Protein AF-A0A2R6A715-F1 (afdb_monomer_lite)

Secondary structure (DSSP, 8-state):
-PPPPGGGSHHHHHHHHHHHHHHHHHHHHHHHHHHHHHHHHTSTT------SS-THHHHHHHHHHHHHHHHHT--TTTT-EETTEEPPHHHHHHHHHH-STTPPPP-STTTHHHHHHHHHHHHTT-S-----

Radius of gyration: 19.8 Å; chains: 1; bounding box: 38×33×70 Å

Sequence (132 aa):
MGVVSPEGLGGYAGQAELSGVQRLPFALMTMAELSLGLRAVGRESTGILFLDRPLSGTYLPLARDLRLLLRAGSSVLVGQPTPRGELGWLDLALASVLGPPGSYVPVRRPYTVYAAIGLLVEEAGMGGVGGW

Structure (mmCIF, N/CA/C/O backbone):
data_AF-A0A2R6A715-F1
#
_entry.id   AF-A0A2R6A715-F1
#
loop_
_atom_site.group_PDB
_atom_site.id
_atom_site.type_symbol
_atom_site.label_atom_id
_atom_site.label_alt_id
_atom_site.label_comp_id
_atom_site.label_asym_id
_atom_site.label_entity_id
_atom_site.label_seq_id
_atom_site.pdbx_PDB_ins_code
_atom_site.Cartn_x
_atom_site.Cartn_y
_atom_site.Cartn_z
_atom_site.occupancy
_atom_site.B_iso_or_equiv
_atom_site.auth_seq_id
_atom_site.auth_comp_id
_atom_site.auth_asym_id
_atom_site.auth_atom_id
_atom_site.pdbx_PDB_model_num
ATOM 1 N N . MET A 1 1 ? -3.849 -1.989 49.783 1.00 37.97 1 MET A N 1
ATOM 2 C CA . MET A 1 1 ? -3.669 -1.106 48.612 1.00 37.97 1 MET A CA 1
ATOM 3 C C . MET A 1 1 ? -2.184 -0.827 48.473 1.00 37.97 1 MET A C 1
ATOM 5 O O . MET A 1 1 ? -1.640 -0.126 49.313 1.00 37.97 1 MET A O 1
ATOM 9 N N . GLY A 1 2 ? -1.512 -1.464 47.512 1.00 37.59 2 GLY A N 1
ATOM 10 C CA . GLY A 1 2 ? -0.090 -1.224 47.254 1.00 37.59 2 GLY A CA 1
ATOM 11 C C . GLY A 1 2 ? 0.070 -0.002 46.359 1.00 37.59 2 GLY A C 1
ATOM 12 O O . GLY A 1 2 ? -0.493 0.028 45.268 1.00 37.59 2 GLY A O 1
ATOM 13 N N . VAL A 1 3 ? 0.792 1.007 46.839 1.00 44.72 3 VAL A N 1
ATOM 14 C CA . VAL A 1 3 ? 1.180 2.180 46.051 1.00 44.72 3 VAL A CA 1
ATOM 15 C C . VAL A 1 3 ? 2.297 1.745 45.104 1.00 44.72 3 VAL A C 1
ATOM 17 O O . VAL A 1 3 ? 3.352 1.304 45.553 1.00 44.72 3 VAL A O 1
ATOM 20 N N . VAL A 1 4 ? 2.048 1.822 43.798 1.00 44.78 4 VAL A N 1
ATOM 21 C CA . VAL A 1 4 ? 3.068 1.594 42.768 1.00 44.78 4 VAL A CA 1
ATOM 22 C C . VAL A 1 4 ? 3.834 2.903 42.586 1.00 44.78 4 VAL A C 1
ATOM 24 O O . VAL A 1 4 ? 3.234 3.918 42.233 1.00 44.78 4 VAL A O 1
ATOM 27 N N . SER A 1 5 ? 5.143 2.892 42.856 1.00 37.03 5 SER A N 1
ATOM 28 C CA . SER A 1 5 ? 6.020 4.046 42.625 1.00 37.03 5 SER A CA 1
ATOM 29 C C . SER A 1 5 ? 6.001 4.481 41.149 1.00 37.03 5 SER A C 1
ATOM 31 O O . SER A 1 5 ? 6.063 3.625 40.262 1.00 37.03 5 SER A O 1
ATOM 33 N N . PRO A 1 6 ? 5.988 5.797 40.861 1.00 46.31 6 PRO A N 1
ATOM 34 C CA . PRO A 1 6 ? 5.917 6.345 39.500 1.00 46.31 6 PRO A CA 1
ATOM 35 C C . PRO A 1 6 ? 7.194 6.135 38.661 1.00 46.31 6 PRO A C 1
ATOM 37 O O . PRO A 1 6 ? 7.224 6.467 37.478 1.00 46.31 6 PRO A O 1
ATOM 40 N N . GLU A 1 7 ? 8.241 5.542 39.232 1.00 45.66 7 GLU A N 1
ATOM 41 C CA . GLU A 1 7 ? 9.553 5.371 38.594 1.00 45.66 7 GLU A CA 1
ATOM 42 C C . GLU A 1 7 ? 9.580 4.271 37.510 1.00 45.66 7 GLU A C 1
ATOM 44 O O . GLU A 1 7 ? 10.500 4.215 36.699 1.00 45.66 7 GLU A O 1
ATOM 49 N N . GLY A 1 8 ? 8.545 3.425 37.428 1.00 36.47 8 GLY A N 1
ATOM 50 C CA . GLY A 1 8 ? 8.462 2.324 36.456 1.00 36.47 8 GLY A CA 1
ATOM 51 C C . GLY A 1 8 ? 7.921 2.687 35.065 1.00 36.47 8 GLY A C 1
ATOM 52 O O . GLY A 1 8 ? 7.951 1.845 34.169 1.00 36.47 8 GLY A O 1
ATOM 53 N N . LEU A 1 9 ? 7.414 3.909 34.860 1.00 40.88 9 LEU A N 1
ATOM 54 C CA . LEU A 1 9 ? 6.757 4.312 33.603 1.00 40.88 9 LEU A CA 1
ATOM 55 C C . LEU A 1 9 ? 7.675 5.086 32.638 1.00 40.88 9 LEU A C 1
ATOM 57 O O . LEU A 1 9 ? 7.394 5.133 31.442 1.00 40.88 9 LEU A O 1
ATOM 61 N N . GLY A 1 10 ? 8.794 5.639 33.119 1.00 35.25 10 GLY A N 1
ATOM 62 C CA . GLY A 1 10 ? 9.727 6.422 32.293 1.00 35.25 10 GLY A CA 1
ATOM 63 C C . GLY A 1 10 ? 10.625 5.590 31.365 1.00 35.25 10 GLY A C 1
ATOM 64 O O . GLY A 1 10 ? 11.054 6.077 30.321 1.00 35.25 10 GLY A O 1
ATOM 65 N N . GLY A 1 11 ? 10.885 4.320 31.700 1.00 33.38 11 GLY A N 1
ATOM 66 C CA . GLY A 1 11 ? 11.813 3.468 30.941 1.00 33.38 11 GLY A CA 1
ATOM 67 C C . GLY A 1 11 ? 11.284 3.010 29.577 1.00 33.38 11 GLY A C 1
ATOM 68 O O . GLY A 1 11 ? 12.044 2.918 28.613 1.00 33.38 11 GLY A O 1
ATOM 69 N N . TYR A 1 12 ? 9.974 2.772 29.466 1.00 45.56 12 TYR A N 1
ATOM 70 C CA . TYR A 1 12 ? 9.361 2.248 28.240 1.00 45.56 12 TYR A CA 1
ATOM 71 C C . TYR A 1 12 ? 9.191 3.316 27.153 1.00 45.56 12 TYR A C 1
ATOM 73 O O . TYR A 1 12 ? 9.356 3.016 25.970 1.00 45.56 12 TYR A O 1
ATOM 81 N N . ALA A 1 13 ? 8.918 4.566 27.542 1.00 42.09 13 ALA A N 1
ATOM 82 C CA . ALA A 1 13 ? 8.833 5.690 26.610 1.00 42.09 13 ALA A CA 1
ATOM 83 C C . ALA A 1 13 ? 10.211 6.017 26.003 1.00 42.09 13 ALA A C 1
ATOM 85 O O . ALA A 1 13 ? 10.340 6.104 24.782 1.00 42.09 13 ALA A O 1
ATOM 86 N N . GLY A 1 14 ? 11.262 6.069 26.832 1.00 35.28 14 GLY A N 1
ATOM 87 C CA . GLY A 1 14 ? 12.630 6.339 26.372 1.00 35.28 14 GLY A CA 1
ATOM 88 C C . GLY A 1 14 ? 13.212 5.246 25.463 1.00 35.28 14 GLY A C 1
ATOM 89 O O . GLY A 1 14 ? 13.901 5.545 24.489 1.00 35.28 14 GLY A O 1
ATOM 90 N N . GLN A 1 15 ? 12.896 3.967 25.707 1.00 43.94 15 GLN A N 1
ATOM 91 C CA . GLN A 1 15 ? 13.294 2.873 24.807 1.00 43.94 15 GLN A CA 1
ATOM 92 C C . GLN A 1 15 ? 12.543 2.894 23.467 1.00 43.94 15 GLN A C 1
ATOM 94 O O . GLN A 1 15 ? 13.128 2.559 22.432 1.00 43.94 15 GLN A O 1
ATOM 99 N N . ALA A 1 16 ? 11.269 3.298 23.456 1.00 48.66 16 ALA A N 1
ATOM 100 C CA . ALA A 1 16 ? 10.495 3.433 22.226 1.00 48.66 16 ALA A CA 1
ATOM 101 C C . ALA A 1 16 ? 11.059 4.545 21.325 1.00 48.66 16 ALA A C 1
ATOM 103 O O . ALA A 1 16 ? 11.262 4.301 20.130 1.00 48.66 16 ALA A O 1
ATOM 104 N N . GLU A 1 17 ? 11.396 5.705 21.900 1.00 48.50 17 GLU A N 1
ATOM 105 C CA . GLU A 1 17 ? 11.996 6.844 21.189 1.00 48.50 17 GLU A CA 1
ATOM 106 C C . GLU A 1 17 ? 13.367 6.500 20.586 1.00 48.50 17 GLU A C 1
ATOM 108 O O . GLU A 1 17 ? 13.594 6.720 19.393 1.00 48.50 17 GLU A O 1
ATOM 113 N N . LEU A 1 18 ? 14.250 5.852 21.355 1.00 47.28 18 LEU A N 1
ATOM 114 C CA . LEU A 1 18 ? 15.564 5.406 20.870 1.00 47.28 18 LEU A CA 1
ATOM 115 C C . LEU A 1 18 ? 15.449 4.385 19.727 1.00 47.28 18 LEU A C 1
ATOM 117 O O . LEU A 1 18 ? 16.236 4.412 18.777 1.00 47.28 18 LEU A O 1
ATOM 121 N N . SER A 1 19 ? 14.435 3.515 19.770 1.00 56.81 19 SER A N 1
ATOM 122 C CA . SER A 1 19 ? 14.186 2.541 18.703 1.00 56.81 19 SER A CA 1
ATOM 123 C C . SER A 1 19 ? 13.652 3.177 17.414 1.00 56.81 19 SER A C 1
ATOM 125 O O . SER A 1 19 ? 13.822 2.595 16.344 1.00 56.81 19 SER A O 1
ATOM 127 N N . GLY A 1 20 ? 12.991 4.337 17.496 1.00 57.81 20 GLY A N 1
ATOM 128 C CA . GLY A 1 20 ? 12.504 5.090 16.337 1.00 57.81 20 GLY A CA 1
ATOM 129 C C . GLY A 1 20 ? 13.644 5.786 15.595 1.00 57.81 20 GLY A C 1
ATOM 130 O O . GLY A 1 20 ? 13.746 5.676 14.373 1.00 57.81 20 GLY A O 1
ATOM 131 N N . VAL A 1 21 ? 14.567 6.402 16.340 1.00 61.84 21 VAL A N 1
ATOM 132 C CA . VAL A 1 21 ? 15.759 7.069 15.785 1.00 61.84 21 VAL A CA 1
ATOM 133 C C . VAL A 1 21 ? 16.656 6.084 15.030 1.00 61.84 21 VAL A C 1
ATOM 135 O O . VAL A 1 21 ? 17.158 6.408 13.960 1.00 61.84 21 VAL A O 1
ATOM 138 N N . GLN A 1 22 ? 16.798 4.849 15.519 1.00 63.25 22 GLN A N 1
ATOM 139 C CA . GLN A 1 22 ? 17.583 3.807 14.840 1.00 63.25 22 GLN A CA 1
ATOM 140 C C . GLN A 1 22 ? 16.924 3.260 13.561 1.00 63.25 22 GLN A C 1
ATOM 142 O O . GLN A 1 22 ? 17.613 2.714 12.701 1.00 63.25 22 GLN A O 1
ATOM 147 N N . ARG A 1 23 ? 15.600 3.403 13.405 1.00 67.81 23 ARG A N 1
ATOM 148 C CA . ARG A 1 23 ? 14.863 2.974 12.198 1.00 67.81 23 ARG A CA 1
ATOM 149 C C . ARG A 1 23 ? 14.852 4.036 11.104 1.00 67.81 23 ARG A C 1
ATOM 151 O O . ARG A 1 23 ? 14.659 3.688 9.941 1.00 67.81 23 ARG A O 1
ATOM 158 N N . LEU A 1 24 ? 15.079 5.301 11.460 1.00 76.19 24 LEU A N 1
ATOM 159 C CA . LEU A 1 24 ? 15.064 6.419 10.518 1.00 76.19 24 LEU A CA 1
ATOM 160 C C . LEU A 1 24 ? 16.074 6.236 9.366 1.00 76.19 24 LEU A C 1
ATOM 162 O O . LEU A 1 24 ? 15.661 6.357 8.213 1.00 76.19 24 LEU A O 1
ATOM 166 N N . PRO A 1 25 ? 17.351 5.864 9.614 1.00 81.50 25 PRO A N 1
ATOM 167 C CA . PRO A 1 25 ? 18.317 5.646 8.538 1.00 81.50 25 PRO A CA 1
ATOM 168 C C . PRO A 1 25 ? 17.911 4.497 7.615 1.00 81.50 25 PRO A C 1
ATOM 170 O O . PRO A 1 25 ? 17.994 4.632 6.399 1.00 81.50 25 PRO A O 1
ATOM 173 N N . PHE A 1 26 ? 17.414 3.392 8.183 1.00 80.56 26 PHE A N 1
ATOM 174 C CA . PHE A 1 26 ? 16.939 2.246 7.408 1.00 80.56 26 PHE A CA 1
ATOM 175 C C . PHE A 1 26 ? 15.779 2.634 6.483 1.00 80.56 26 PHE A C 1
ATOM 177 O O . PHE A 1 26 ? 15.810 2.317 5.294 1.00 80.56 26 PHE A O 1
ATOM 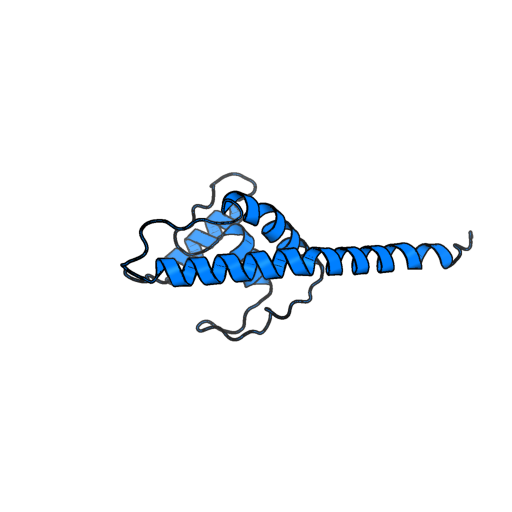184 N N . ALA A 1 27 ? 14.774 3.340 7.009 1.00 81.25 27 ALA A N 1
ATOM 185 C CA . ALA A 1 27 ? 13.615 3.767 6.234 1.00 81.25 27 ALA A CA 1
ATOM 186 C C . ALA A 1 27 ? 14.004 4.756 5.125 1.00 81.25 27 ALA A C 1
ATOM 188 O O . ALA A 1 27 ? 13.582 4.588 3.984 1.00 81.25 27 ALA A O 1
ATOM 189 N N . LEU A 1 28 ? 14.851 5.746 5.432 1.00 86.94 28 LEU A N 1
ATOM 190 C CA . LEU A 1 28 ? 15.329 6.725 4.451 1.00 86.94 28 LEU A CA 1
ATOM 191 C C . LEU A 1 28 ? 16.159 6.074 3.344 1.00 86.94 28 LEU A C 1
ATOM 193 O O . LEU A 1 28 ? 15.940 6.362 2.170 1.00 86.94 28 LEU A O 1
ATOM 197 N N . MET A 1 29 ? 17.071 5.172 3.704 1.00 87.19 29 MET A N 1
ATOM 198 C CA . MET A 1 29 ? 17.890 4.437 2.743 1.00 87.19 29 MET A CA 1
ATOM 199 C C . MET A 1 29 ? 17.024 3.556 1.840 1.00 87.19 29 MET A C 1
ATOM 201 O O . MET A 1 29 ? 17.155 3.627 0.621 1.00 87.19 29 MET A O 1
ATOM 205 N N . THR A 1 30 ? 16.085 2.807 2.427 1.00 87.00 30 THR A N 1
ATOM 206 C CA . THR A 1 30 ? 15.142 1.964 1.676 1.00 87.00 30 THR A CA 1
ATOM 207 C C . THR A 1 30 ? 14.301 2.809 0.719 1.00 87.00 30 THR A C 1
ATOM 209 O O . THR A 1 30 ? 14.145 2.461 -0.448 1.00 87.00 30 THR A O 1
ATOM 212 N N . MET A 1 31 ? 13.787 3.955 1.175 1.00 88.31 31 MET A N 1
ATOM 213 C CA . MET A 1 31 ? 13.033 4.872 0.321 1.00 88.31 31 MET A CA 1
ATOM 214 C C . MET A 1 31 ? 13.888 5.415 -0.822 1.00 88.31 31 MET A C 1
ATOM 216 O O . MET A 1 31 ? 13.433 5.406 -1.963 1.00 88.31 31 MET A O 1
ATOM 220 N N . ALA A 1 32 ? 15.115 5.864 -0.552 1.00 90.38 32 ALA A N 1
ATOM 221 C CA . ALA A 1 32 ? 16.021 6.376 -1.579 1.00 90.38 32 ALA A CA 1
ATOM 222 C C . ALA A 1 32 ? 16.345 5.306 -2.631 1.00 90.38 32 ALA A C 1
ATOM 224 O O . ALA A 1 32 ? 16.248 5.566 -3.829 1.00 90.38 32 ALA A O 1
ATOM 225 N N . GLU A 1 33 ? 16.657 4.094 -2.182 1.00 90.56 33 GLU A N 1
ATOM 226 C CA . GLU A 1 33 ? 16.946 2.941 -3.025 1.00 90.56 33 GLU A CA 1
ATOM 227 C C . GLU A 1 33 ? 15.761 2.584 -3.935 1.00 90.56 33 GLU A C 1
ATOM 229 O O . GLU A 1 33 ? 15.913 2.539 -5.156 1.00 90.56 33 GLU A O 1
ATOM 234 N N . LEU A 1 34 ? 14.560 2.414 -3.368 1.00 89.56 34 LEU A N 1
ATOM 235 C CA . LEU A 1 34 ? 13.349 2.109 -4.139 1.00 89.56 34 LEU A CA 1
ATOM 236 C C . LEU A 1 34 ? 12.988 3.242 -5.110 1.00 89.56 34 LEU A C 1
ATOM 238 O O . LEU A 1 34 ? 12.576 2.981 -6.239 1.00 89.56 34 LEU A O 1
ATOM 242 N N . SER A 1 35 ? 13.184 4.499 -4.704 1.00 90.00 35 SER A N 1
ATOM 243 C CA . SER A 1 35 ? 12.930 5.675 -5.547 1.00 90.00 35 SER A CA 1
ATOM 244 C C . SER A 1 35 ? 13.855 5.714 -6.762 1.00 90.00 35 SER A C 1
ATOM 246 O O . SER A 1 35 ? 13.417 6.009 -7.875 1.00 90.00 35 SER A O 1
ATOM 248 N N . LEU A 1 36 ? 15.144 5.433 -6.557 1.00 90.12 36 LEU A N 1
ATOM 249 C CA . LEU A 1 36 ? 16.131 5.364 -7.630 1.00 90.12 36 LEU A CA 1
ATOM 250 C C . LEU A 1 36 ? 15.872 4.159 -8.534 1.00 90.12 36 LEU A C 1
ATOM 252 O O . LEU A 1 36 ? 15.906 4.310 -9.754 1.00 90.12 36 LEU A O 1
ATOM 256 N N . GLY A 1 37 ? 15.536 3.006 -7.952 1.00 90.75 37 GLY A N 1
ATOM 257 C CA . GLY A 1 37 ? 15.157 1.806 -8.691 1.00 90.75 37 GLY A CA 1
ATOM 258 C C . GLY A 1 37 ? 13.957 2.039 -9.605 1.00 90.75 37 GLY A C 1
ATOM 259 O O . GLY A 1 37 ? 14.035 1.764 -10.799 1.00 90.75 37 GLY A O 1
ATOM 260 N N . LEU A 1 38 ? 12.884 2.644 -9.086 1.00 88.81 38 LEU A N 1
ATOM 261 C CA . LEU A 1 38 ? 11.694 2.979 -9.871 1.00 88.81 38 LEU A CA 1
ATOM 262 C C . LEU A 1 38 ? 12.017 3.928 -11.036 1.00 88.81 38 LEU A C 1
ATOM 264 O O . LEU A 1 38 ? 11.569 3.715 -12.161 1.00 88.81 38 LEU A O 1
ATOM 268 N N . ARG A 1 39 ? 12.836 4.960 -10.791 1.00 88.81 39 ARG A N 1
ATOM 269 C CA . ARG A 1 39 ? 13.278 5.898 -11.838 1.00 88.81 39 ARG A CA 1
ATOM 270 C C . ARG A 1 39 ? 14.151 5.233 -12.898 1.00 88.81 39 ARG A C 1
ATOM 272 O O . ARG A 1 39 ? 14.124 5.667 -14.046 1.00 88.81 39 ARG A O 1
ATOM 279 N N . ALA A 1 40 ? 14.944 4.237 -12.515 1.00 89.38 40 ALA A N 1
ATOM 280 C CA . ALA A 1 40 ? 15.790 3.492 -13.436 1.00 89.38 40 ALA A CA 1
ATOM 281 C C . ALA A 1 40 ? 14.953 2.558 -14.321 1.00 89.38 40 ALA A C 1
ATOM 283 O O . ALA A 1 40 ? 15.129 2.568 -15.531 1.00 89.38 40 ALA A O 1
ATOM 284 N N . VAL A 1 41 ? 13.984 1.835 -13.748 1.00 86.62 41 VAL A N 1
ATOM 285 C CA . VAL A 1 41 ? 13.072 0.951 -14.503 1.00 86.62 41 VAL A CA 1
ATOM 286 C C . VAL A 1 41 ? 12.267 1.716 -15.559 1.00 86.62 41 VAL A C 1
ATOM 288 O O . VAL A 1 41 ? 11.995 1.180 -16.626 1.00 86.62 41 VAL A O 1
ATOM 291 N N . GLY A 1 42 ? 11.937 2.987 -15.313 1.00 81.81 42 GLY A N 1
ATOM 292 C CA . GLY A 1 42 ? 11.276 3.843 -16.305 1.00 81.81 42 GLY A CA 1
ATOM 293 C C . GLY A 1 42 ? 12.147 4.259 -17.502 1.00 81.81 42 GLY A C 1
ATOM 294 O O . GLY A 1 42 ? 11.666 4.996 -18.359 1.00 81.81 42 GLY A O 1
ATOM 295 N N . ARG A 1 43 ? 13.424 3.855 -17.568 1.00 88.44 43 ARG A N 1
ATOM 296 C CA . ARG A 1 43 ? 14.332 4.151 -18.685 1.00 88.44 43 ARG A CA 1
ATOM 297 C C . ARG A 1 43 ? 14.548 2.896 -19.525 1.00 88.44 43 ARG A C 1
ATOM 299 O O . ARG A 1 43 ? 15.055 1.901 -19.020 1.00 88.44 43 ARG A O 1
ATOM 306 N N . GLU A 1 44 ? 14.293 2.985 -20.829 1.00 78.62 44 GLU A N 1
ATOM 307 C CA . GLU A 1 44 ? 14.515 1.876 -21.779 1.00 78.62 44 GLU A CA 1
ATOM 308 C C . GLU A 1 44 ? 15.971 1.371 -21.802 1.00 78.62 44 GLU A C 1
ATOM 310 O O . GLU A 1 44 ? 16.242 0.231 -22.163 1.00 78.62 44 GLU A O 1
ATOM 315 N N . SER A 1 45 ? 16.927 2.203 -21.378 1.00 86.25 45 SER A N 1
ATOM 316 C CA . SER A 1 45 ? 18.354 1.871 -21.352 1.00 86.25 45 SER A CA 1
ATOM 317 C C . SER A 1 45 ? 18.797 1.049 -20.135 1.00 86.25 45 SER A C 1
ATOM 319 O O . SER A 1 45 ? 19.976 0.704 -20.031 1.00 86.25 45 SER A O 1
ATOM 321 N N . THR A 1 46 ? 17.926 0.797 -19.155 1.00 81.88 46 THR A N 1
ATOM 322 C CA . THR A 1 46 ? 18.310 0.095 -17.924 1.00 81.88 46 THR A CA 1
ATOM 323 C C . THR A 1 46 ? 18.143 -1.415 -18.086 1.00 81.88 46 THR A C 1
ATOM 325 O O . THR A 1 46 ? 17.043 -1.941 -17.995 1.00 81.88 46 THR A O 1
ATOM 328 N N . GLY A 1 47 ? 19.259 -2.121 -18.297 1.00 81.25 47 GLY A N 1
ATOM 329 C CA . GLY A 1 47 ? 19.265 -3.585 -18.428 1.00 81.25 47 GLY A CA 1
ATOM 330 C C . GLY A 1 47 ? 19.313 -4.349 -17.099 1.00 81.25 47 GLY A C 1
ATOM 331 O O . GLY A 1 47 ? 18.669 -5.384 -16.964 1.00 81.25 47 GLY A O 1
ATOM 332 N N . ILE A 1 48 ? 20.075 -3.864 -16.111 1.00 86.44 48 ILE A N 1
ATOM 333 C CA . ILE A 1 48 ? 20.248 -4.528 -14.807 1.00 86.44 48 ILE A CA 1
ATOM 334 C C . ILE A 1 48 ? 20.219 -3.474 -13.697 1.00 86.44 48 I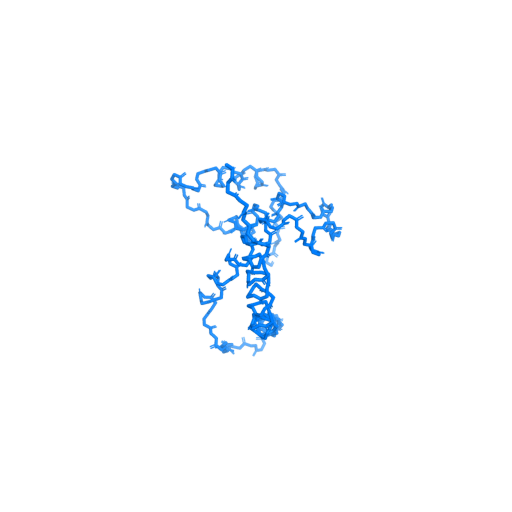LE A C 1
ATOM 336 O O . ILE A 1 48 ? 20.903 -2.454 -13.790 1.00 86.44 48 ILE A O 1
ATOM 340 N N . LEU A 1 49 ? 19.445 -3.737 -12.641 1.00 86.88 49 LEU A N 1
ATOM 341 C CA . LEU A 1 49 ? 19.369 -2.920 -11.431 1.00 86.88 49 LEU A CA 1
ATOM 342 C C . LEU A 1 49 ? 19.901 -3.724 -10.241 1.00 86.88 49 LEU A C 1
ATOM 344 O O . LEU A 1 49 ? 19.373 -4.788 -9.924 1.00 86.88 49 LEU A O 1
ATOM 348 N N . PHE A 1 50 ? 20.922 -3.193 -9.572 1.00 86.50 50 PHE A N 1
ATOM 349 C CA . PHE A 1 50 ? 21.417 -3.736 -8.311 1.00 86.50 50 PHE A CA 1
ATOM 350 C C . PHE A 1 50 ? 20.833 -2.950 -7.143 1.00 86.50 50 PHE A C 1
ATOM 352 O O . PHE A 1 50 ? 20.832 -1.720 -7.147 1.00 86.50 50 PHE A O 1
ATOM 359 N N . LEU A 1 51 ? 20.348 -3.694 -6.158 1.00 87.94 51 LEU A N 1
ATOM 360 C CA . LEU A 1 51 ? 19.797 -3.197 -4.909 1.00 87.94 51 LEU A CA 1
ATOM 361 C C . LEU A 1 51 ? 20.707 -3.681 -3.767 1.00 87.94 51 LEU A C 1
ATOM 363 O O . LEU A 1 51 ? 21.222 -4.798 -3.823 1.00 87.94 51 LEU A O 1
ATOM 367 N N . ASP A 1 52 ? 20.895 -2.851 -2.745 1.00 86.56 52 ASP A N 1
ATOM 368 C CA . ASP A 1 52 ? 21.559 -3.155 -1.473 1.00 86.56 52 ASP A CA 1
ATOM 369 C C . ASP A 1 52 ? 20.962 -4.405 -0.808 1.00 86.56 52 ASP A C 1
ATOM 371 O O . ASP A 1 52 ? 21.662 -5.177 -0.153 1.00 86.56 52 ASP A O 1
ATOM 375 N N . ARG A 1 53 ? 19.663 -4.653 -1.022 1.00 82.19 53 ARG A N 1
ATOM 376 C CA . ARG A 1 53 ? 18.976 -5.868 -0.568 1.00 82.19 53 ARG A CA 1
ATOM 377 C C . ARG A 1 53 ? 17.920 -6.342 -1.567 1.00 82.19 53 ARG A C 1
ATOM 379 O O . ARG A 1 53 ? 17.344 -5.531 -2.291 1.00 82.19 53 ARG A O 1
ATOM 386 N N . PRO A 1 54 ? 17.583 -7.645 -1.587 1.00 83.62 54 PRO A N 1
ATOM 387 C CA . PRO A 1 54 ? 16.457 -8.113 -2.383 1.00 83.62 54 PRO A CA 1
ATOM 388 C C . PRO A 1 54 ? 15.154 -7.461 -1.902 1.00 83.62 54 PRO A C 1
ATOM 390 O O . PRO A 1 54 ? 14.962 -7.261 -0.700 1.00 83.62 54 PRO A O 1
ATOM 393 N N . LEU A 1 55 ? 14.215 -7.217 -2.824 1.00 80.44 55 LEU A N 1
ATOM 394 C CA . LEU A 1 55 ? 12.878 -6.695 -2.496 1.00 80.44 55 LEU A CA 1
ATOM 395 C C . LEU A 1 55 ? 12.160 -7.571 -1.458 1.00 80.44 55 LEU A C 1
ATOM 397 O O . LEU A 1 55 ? 11.462 -7.071 -0.586 1.00 80.44 55 LEU A O 1
ATOM 401 N N . SER A 1 56 ? 12.396 -8.886 -1.474 1.00 78.62 56 SER A N 1
ATOM 402 C CA . SER A 1 56 ? 11.856 -9.793 -0.457 1.00 78.62 56 SER A CA 1
ATOM 403 C C . SER A 1 56 ? 12.298 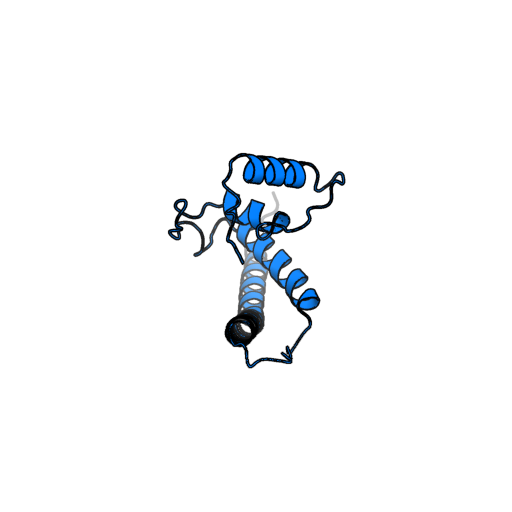-9.435 0.972 1.00 78.62 56 SER A C 1
ATOM 405 O O . SER A 1 56 ? 11.539 -9.626 1.923 1.00 78.62 56 SER A O 1
ATOM 407 N N . GLY A 1 57 ? 13.500 -8.874 1.124 1.00 79.12 57 GLY A N 1
ATOM 408 C CA . GLY A 1 57 ? 14.070 -8.435 2.395 1.00 79.12 57 GLY A CA 1
ATOM 409 C C . GLY A 1 57 ? 13.512 -7.108 2.918 1.00 79.12 57 GLY A C 1
ATOM 410 O O . GLY A 1 57 ? 13.702 -6.809 4.097 1.00 79.12 57 GLY A O 1
ATOM 411 N N . THR A 1 58 ? 12.807 -6.319 2.095 1.00 80.31 58 THR A N 1
ATOM 412 C CA . THR A 1 58 ? 12.181 -5.053 2.526 1.00 80.31 58 THR A CA 1
ATOM 413 C C . THR A 1 58 ? 10.767 -5.254 3.073 1.00 80.31 58 THR A C 1
ATOM 415 O O . THR A 1 58 ? 10.336 -4.489 3.937 1.00 80.31 58 THR A O 1
ATOM 418 N N . TYR A 1 59 ? 10.049 -6.302 2.652 1.00 79.56 59 TYR A N 1
ATOM 419 C CA . TYR A 1 59 ? 8.647 -6.498 3.044 1.00 79.56 59 TYR A CA 1
ATOM 420 C C . TYR A 1 59 ? 8.448 -6.727 4.541 1.00 79.56 59 TYR A C 1
ATOM 422 O O . TYR A 1 59 ? 7.491 -6.208 5.109 1.00 79.56 59 TYR A O 1
ATOM 430 N N . LEU A 1 60 ? 9.319 -7.499 5.199 1.00 78.88 60 LEU A N 1
ATOM 431 C CA . LEU A 1 60 ? 9.115 -7.854 6.607 1.00 78.88 60 LEU A CA 1
ATOM 432 C C . LEU A 1 60 ? 9.237 -6.628 7.541 1.00 78.88 60 LEU A C 1
ATOM 434 O O . LEU A 1 60 ? 8.336 -6.427 8.364 1.00 78.88 60 LEU A O 1
ATOM 438 N N . PRO A 1 61 ? 10.267 -5.764 7.402 1.00 81.25 61 PRO A N 1
ATOM 439 C CA . PRO A 1 61 ? 10.317 -4.486 8.112 1.00 81.25 61 PRO A CA 1
ATOM 440 C C . PRO A 1 61 ? 9.136 -3.564 7.786 1.00 81.25 61 PRO A C 1
ATOM 442 O O . PRO A 1 61 ? 8.513 -3.041 8.708 1.00 81.25 61 PRO A O 1
ATOM 445 N N . LEU A 1 62 ? 8.769 -3.423 6.505 1.00 80.50 62 LEU A N 1
ATOM 446 C CA . LEU A 1 62 ? 7.665 -2.552 6.081 1.00 80.50 62 LEU A CA 1
ATOM 447 C C . LEU A 1 62 ? 6.310 -3.014 6.633 1.00 80.50 62 LEU A C 1
ATOM 449 O O . LEU A 1 62 ? 5.542 -2.204 7.147 1.00 80.50 62 LEU A O 1
ATOM 453 N N . ALA A 1 63 ? 6.026 -4.317 6.603 1.00 82.56 63 ALA A N 1
ATOM 454 C CA . ALA A 1 63 ? 4.794 -4.882 7.149 1.00 82.56 63 ALA A CA 1
ATOM 455 C C . ALA A 1 63 ? 4.700 -4.695 8.671 1.00 82.56 63 ALA A C 1
ATOM 457 O O . ALA A 1 63 ? 3.617 -4.439 9.208 1.00 82.56 63 ALA A O 1
ATOM 458 N N . ARG A 1 64 ? 5.829 -4.808 9.385 1.00 83.69 64 ARG A N 1
ATOM 459 C CA . ARG A 1 64 ? 5.897 -4.505 10.819 1.00 83.69 64 ARG A CA 1
ATOM 460 C C . ARG A 1 64 ? 5.597 -3.032 11.072 1.00 83.69 64 ARG A C 1
ATOM 462 O O . ARG A 1 64 ? 4.772 -2.731 11.931 1.00 83.69 64 ARG A O 1
ATOM 469 N N . ASP A 1 65 ? 6.261 -2.137 10.352 1.00 83.25 65 ASP A N 1
ATOM 470 C CA . ASP A 1 65 ? 6.149 -0.698 10.577 1.00 83.25 65 ASP A CA 1
ATOM 471 C C . ASP A 1 65 ? 4.743 -0.188 10.217 1.00 83.25 65 ASP A C 1
ATOM 473 O O . ASP A 1 65 ? 4.152 0.559 10.994 1.00 83.25 65 ASP A O 1
ATOM 477 N N . LEU A 1 66 ? 4.126 -0.710 9.151 1.00 84.31 66 LEU A N 1
ATOM 478 C CA . LEU A 1 66 ? 2.720 -0.456 8.825 1.00 84.31 66 LEU A CA 1
ATOM 479 C C . LEU A 1 66 ? 1.771 -0.958 9.923 1.00 84.31 66 LEU A C 1
ATOM 481 O O . LEU A 1 66 ? 0.837 -0.261 10.307 1.00 84.31 66 LEU A O 1
ATOM 485 N N . ARG A 1 67 ? 2.021 -2.141 10.497 1.00 86.06 67 ARG A N 1
ATOM 486 C CA . ARG A 1 67 ? 1.218 -2.651 11.620 1.00 86.06 67 ARG A CA 1
ATOM 487 C C . ARG A 1 67 ? 1.338 -1.769 12.863 1.00 86.06 67 ARG A C 1
ATOM 489 O O . ARG A 1 67 ? 0.355 -1.606 13.582 1.00 86.06 67 ARG A O 1
ATOM 496 N N . LEU A 1 68 ? 2.525 -1.227 13.135 1.00 85.88 68 LEU A N 1
ATOM 497 C CA . LEU A 1 68 ? 2.733 -0.280 14.232 1.00 85.88 68 LEU A CA 1
ATOM 498 C C . LEU A 1 68 ? 1.995 1.036 13.969 1.00 85.88 68 LEU A C 1
ATOM 500 O O . LEU A 1 68 ? 1.327 1.535 14.868 1.00 85.88 68 LEU A O 1
ATOM 504 N N . LEU A 1 69 ? 2.041 1.534 12.735 1.00 86.44 69 LEU A N 1
ATOM 505 C CA . LEU A 1 69 ? 1.324 2.729 12.294 1.00 86.44 69 LEU A CA 1
ATOM 506 C C . LEU A 1 69 ? -0.199 2.572 12.440 1.00 86.44 69 LEU A C 1
ATOM 508 O O . LEU A 1 69 ? -0.850 3.429 13.031 1.00 86.44 69 LEU A O 1
ATOM 512 N N . LEU A 1 70 ? -0.762 1.444 11.991 1.00 88.56 70 LEU A N 1
ATOM 513 C CA . LEU A 1 70 ? -2.192 1.143 12.143 1.00 88.56 70 LEU A CA 1
ATOM 514 C C . LEU A 1 70 ? -2.608 1.044 13.619 1.00 88.56 70 LEU A C 1
ATOM 516 O O . LEU A 1 70 ? -3.706 1.453 13.977 1.00 88.56 70 LEU A O 1
ATOM 520 N N . ARG A 1 71 ? -1.732 0.521 14.488 1.00 87.31 71 ARG A N 1
ATOM 521 C CA . ARG A 1 71 ? -1.978 0.449 15.939 1.00 87.31 71 ARG A CA 1
ATOM 522 C C . ARG A 1 71 ? -1.880 1.803 16.632 1.00 87.31 71 ARG A C 1
ATOM 524 O O . ARG A 1 71 ? -2.606 2.028 17.591 1.00 87.31 71 ARG A O 1
ATOM 531 N N . ALA A 1 72 ? -0.974 2.667 16.182 1.00 87.31 72 ALA A N 1
ATOM 532 C CA . ALA A 1 72 ? -0.797 4.000 16.745 1.00 87.31 72 ALA A CA 1
ATOM 533 C C . ALA A 1 72 ? -1.999 4.912 16.458 1.00 87.31 72 ALA A C 1
ATOM 535 O O . ALA A 1 72 ? -2.220 5.868 17.195 1.00 87.31 72 ALA A O 1
ATOM 536 N N . GLY A 1 73 ? -2.760 4.635 15.390 1.00 86.56 73 GLY A N 1
ATOM 537 C CA . GLY A 1 73 ? -3.917 5.444 15.001 1.00 86.56 73 GLY A CA 1
ATOM 538 C C . GLY A 1 73 ? -3.548 6.867 14.570 1.00 86.56 73 GLY A C 1
ATOM 539 O O . GLY A 1 73 ? -4.412 7.738 14.526 1.00 86.56 73 GLY A O 1
ATOM 540 N N . SER A 1 74 ? -2.270 7.110 14.254 1.00 84.50 74 SER A N 1
ATOM 541 C CA . SER A 1 74 ? -1.746 8.389 13.771 1.00 84.50 74 SER A CA 1
ATOM 542 C C . SER A 1 74 ? -0.758 8.169 12.625 1.00 84.50 74 SER A C 1
ATOM 544 O O . SER A 1 74 ? 0.141 7.331 12.721 1.00 84.50 74 SER A O 1
ATOM 546 N N . SER A 1 75 ? -0.964 8.872 11.510 1.00 86.50 75 SER A N 1
ATOM 547 C CA . SER A 1 75 ? -0.115 8.807 10.320 1.00 86.50 75 SER A CA 1
ATOM 548 C C . SER A 1 75 ? -0.284 10.055 9.467 1.00 86.50 75 SER A C 1
ATOM 550 O O . SER A 1 75 ? -1.403 10.499 9.234 1.00 86.50 75 SER A O 1
ATOM 552 N N . VAL A 1 76 ? 0.827 10.556 8.925 1.00 86.69 76 VAL A N 1
ATOM 553 C CA . VAL A 1 76 ? 0.843 11.663 7.953 1.00 86.69 76 VAL A CA 1
ATOM 554 C C . VAL A 1 76 ? 0.251 11.282 6.592 1.00 86.69 76 VAL A C 1
ATOM 556 O O . VAL A 1 76 ? 0.001 12.158 5.767 1.00 86.69 76 VAL A O 1
ATOM 559 N N . LEU A 1 77 ? 0.059 9.981 6.344 1.00 86.62 77 LEU A N 1
ATOM 560 C CA . LEU A 1 77 ? -0.544 9.473 5.112 1.00 86.62 77 LEU A CA 1
ATOM 561 C C . LEU A 1 77 ? -2.067 9.625 5.117 1.00 86.62 77 LEU A C 1
ATOM 563 O O . LEU A 1 77 ? -2.664 9.776 4.058 1.00 86.62 77 LEU A O 1
ATOM 567 N N . VAL A 1 78 ? -2.700 9.576 6.290 1.00 92.75 78 VAL A N 1
ATOM 568 C CA . VAL A 1 78 ? -4.159 9.676 6.397 1.00 92.75 78 VAL A CA 1
ATOM 569 C C . VAL A 1 78 ? -4.591 11.117 6.148 1.00 92.75 78 VAL A C 1
ATOM 571 O O . VAL A 1 78 ? -3.965 12.048 6.647 1.00 92.75 78 VAL A O 1
ATOM 574 N N . GLY A 1 79 ? -5.644 11.294 5.350 1.00 92.56 79 GLY A N 1
ATOM 575 C CA . GLY A 1 79 ? -6.105 12.600 4.877 1.00 92.56 79 GLY A CA 1
ATOM 576 C C . GLY A 1 79 ? -5.341 13.130 3.659 1.00 92.56 79 GLY A C 1
ATOM 577 O O . GLY A 1 79 ? -5.681 14.193 3.150 1.00 92.56 79 GLY A O 1
ATOM 578 N N . GLN A 1 80 ? -4.323 12.416 3.157 1.00 93.50 80 GLN A N 1
ATOM 579 C CA . GLN A 1 80 ? -3.660 12.823 1.916 1.00 93.50 80 GLN A CA 1
ATOM 580 C C . GLN A 1 80 ? -4.626 12.694 0.730 1.00 93.50 80 GLN A C 1
ATOM 582 O O . GLN A 1 80 ? -5.296 11.663 0.602 1.00 93.50 80 GLN A O 1
ATOM 587 N N . PRO A 1 81 ? -4.700 13.701 -0.157 1.00 93.12 81 PRO A N 1
ATOM 588 C CA . PRO A 1 81 ? -5.593 13.657 -1.303 1.00 93.12 81 PRO A CA 1
ATOM 589 C C . PRO A 1 81 ? -5.110 12.627 -2.329 1.00 93.12 81 PRO A C 1
ATOM 591 O O . PRO A 1 81 ? -3.939 12.595 -2.709 1.00 93.12 81 PRO A O 1
ATOM 594 N N . THR A 1 82 ? -6.036 11.813 -2.829 1.00 89.56 82 THR A N 1
ATOM 595 C CA . THR A 1 82 ? -5.824 10.906 -3.963 1.00 89.56 82 THR A CA 1
ATOM 596 C C . THR A 1 82 ? -6.868 11.183 -5.050 1.00 89.56 82 THR A C 1
ATOM 598 O O . THR A 1 82 ? -7.911 11.777 -4.760 1.00 89.56 82 THR A O 1
ATOM 601 N N . PRO A 1 83 ? -6.674 10.705 -6.295 1.00 87.50 83 PRO A N 1
ATOM 602 C CA . PRO A 1 83 ? -7.693 10.819 -7.343 1.00 87.50 83 PRO A CA 1
ATOM 603 C C . PRO A 1 83 ? -9.051 10.183 -6.994 1.00 87.50 83 PRO A C 1
ATOM 605 O O . PRO A 1 83 ? -10.030 10.430 -7.691 1.00 87.50 83 PRO A O 1
ATOM 608 N N . ARG A 1 84 ? -9.119 9.337 -5.954 1.00 85.69 84 ARG A N 1
ATOM 609 C CA . ARG A 1 84 ? -10.332 8.633 -5.511 1.00 85.69 84 ARG A CA 1
ATOM 610 C C . ARG A 1 84 ? -10.883 9.144 -4.171 1.00 85.69 84 ARG A C 1
ATOM 612 O O . ARG A 1 84 ? -11.843 8.569 -3.672 1.00 85.69 84 ARG A O 1
ATOM 619 N N . GLY A 1 85 ? -10.315 10.217 -3.617 1.00 91.25 85 GLY A N 1
ATOM 620 C CA . GLY A 1 85 ? -10.700 10.785 -2.322 1.00 91.25 85 GLY A CA 1
ATOM 621 C C . GLY A 1 85 ? -9.528 10.883 -1.349 1.00 91.25 85 GLY A C 1
ATOM 622 O O . GLY A 1 85 ? -8.382 10.598 -1.699 1.00 91.25 85 GLY A O 1
ATOM 623 N N . GLU A 1 86 ? -9.807 11.319 -0.128 1.00 94.94 86 GLU A N 1
ATOM 624 C CA . GLU A 1 86 ? -8.807 11.367 0.939 1.00 94.94 86 GLU A CA 1
ATOM 625 C C . GLU A 1 86 ? -8.466 9.962 1.434 1.00 94.94 86 GLU A C 1
ATOM 627 O O . GLU A 1 86 ? -9.349 9.123 1.608 1.00 94.94 86 GLU A O 1
ATOM 632 N N . LEU A 1 87 ? -7.180 9.716 1.679 1.00 92.94 87 LEU A N 1
ATOM 633 C CA . LEU A 1 87 ? -6.709 8.420 2.146 1.00 92.94 87 LEU A CA 1
ATOM 634 C C . LEU A 1 87 ? -7.191 8.144 3.577 1.00 92.94 87 LEU A C 1
ATOM 636 O O . LEU A 1 87 ? -6.829 8.854 4.518 1.00 92.94 87 LEU A O 1
ATOM 640 N N . GLY A 1 88 ? -7.965 7.081 3.754 1.00 93.06 88 GLY A N 1
ATOM 641 C CA . GLY A 1 88 ? -8.456 6.622 5.043 1.00 93.06 88 GLY A CA 1
ATOM 642 C C . GLY A 1 88 ? -7.572 5.561 5.701 1.00 93.06 88 GLY A C 1
ATOM 643 O O . GLY A 1 88 ? -6.703 4.929 5.097 1.00 93.06 88 GLY A O 1
ATOM 644 N N . TRP A 1 89 ? -7.855 5.292 6.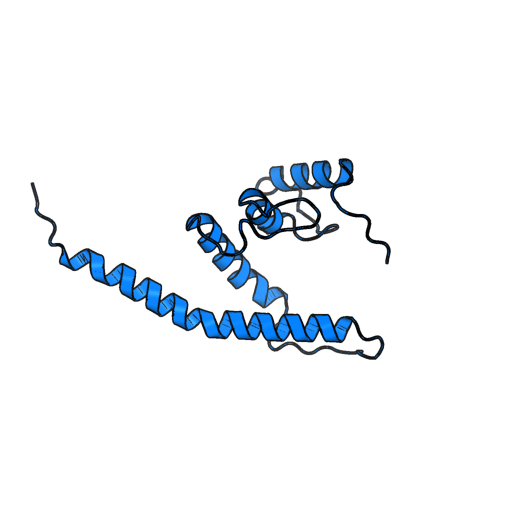976 1.00 93.19 89 TRP A N 1
ATOM 645 C CA . TRP A 1 89 ? -7.246 4.180 7.716 1.00 93.19 89 TRP A CA 1
ATOM 646 C C . TRP A 1 89 ? -7.563 2.812 7.109 1.00 93.19 89 TRP A C 1
ATOM 648 O O . TRP A 1 89 ? -6.717 1.915 7.119 1.00 93.19 89 TRP A O 1
ATOM 658 N N . LEU A 1 90 ? -8.780 2.659 6.578 1.00 90.88 90 LEU A N 1
ATOM 659 C CA . LEU A 1 90 ? -9.212 1.434 5.916 1.00 90.88 90 LEU A CA 1
ATOM 660 C C . LEU A 1 90 ? -8.387 1.174 4.653 1.00 90.88 90 LEU A C 1
ATOM 662 O O . LEU A 1 90 ? -7.965 0.041 4.443 1.00 90.88 90 LEU A O 1
ATOM 666 N N . ASP A 1 91 ? -8.084 2.213 3.875 1.00 89.94 91 ASP A N 1
ATOM 667 C CA . ASP A 1 91 ? -7.291 2.085 2.650 1.00 89.94 91 ASP A CA 1
ATOM 668 C C . ASP A 1 91 ? -5.886 1.568 2.961 1.00 89.94 91 ASP A C 1
ATOM 670 O O . ASP A 1 91 ? -5.416 0.619 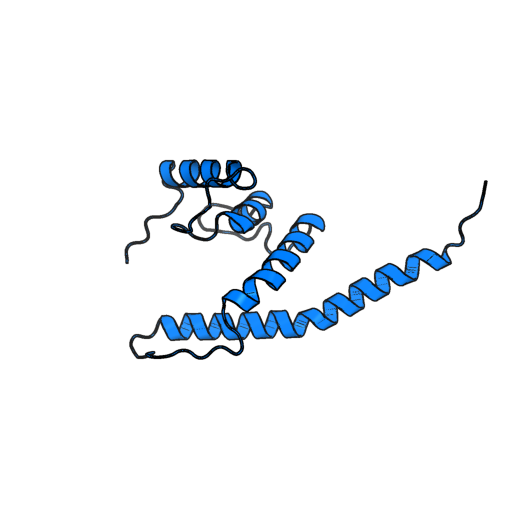2.335 1.00 89.94 91 ASP A O 1
ATOM 674 N N . LEU A 1 92 ? -5.245 2.115 4.000 1.00 89.62 92 LEU A N 1
ATOM 675 C CA . LEU A 1 92 ? -3.938 1.645 4.469 1.00 89.62 92 LEU A CA 1
ATOM 676 C C . LEU A 1 92 ? -3.982 0.189 4.956 1.00 89.62 92 LEU A C 1
ATOM 678 O O . LEU A 1 92 ? -3.074 -0.596 4.670 1.00 89.62 92 LEU A O 1
ATOM 682 N N . ALA A 1 93 ? -5.032 -0.187 5.691 1.00 89.69 93 ALA A N 1
ATOM 683 C CA . ALA A 1 93 ? -5.198 -1.546 6.193 1.00 89.69 93 ALA A CA 1
ATOM 684 C C . ALA A 1 93 ? -5.430 -2.551 5.055 1.00 89.69 93 ALA A C 1
ATOM 686 O O . ALA A 1 93 ? -4.816 -3.619 5.047 1.00 89.69 93 ALA A O 1
ATOM 687 N N . LEU A 1 94 ? -6.266 -2.211 4.075 1.00 89.88 94 LEU A N 1
ATOM 688 C CA . LEU A 1 94 ? -6.537 -3.061 2.919 1.00 89.88 94 LEU A CA 1
ATOM 689 C C . LEU A 1 94 ? -5.309 -3.178 2.014 1.00 89.88 94 LEU A C 1
ATOM 691 O O . LEU A 1 94 ? -4.919 -4.294 1.668 1.00 89.88 94 LEU A O 1
ATOM 695 N N . ALA A 1 95 ? -4.634 -2.066 1.713 1.00 86.25 95 ALA A N 1
ATOM 696 C CA . ALA A 1 95 ? -3.418 -2.056 0.901 1.00 86.25 95 ALA A CA 1
ATOM 697 C C . ALA A 1 95 ? -2.305 -2.942 1.488 1.00 86.25 95 ALA A C 1
ATOM 699 O O . ALA A 1 95 ? -1.538 -3.540 0.735 1.00 86.25 95 ALA A O 1
ATOM 700 N N . SER A 1 96 ? -2.254 -3.091 2.820 1.00 83.31 96 SER A N 1
ATOM 701 C CA . SER A 1 96 ? -1.274 -3.945 3.509 1.00 83.31 96 SER A CA 1
ATOM 702 C C . SER A 1 96 ? -1.341 -5.428 3.125 1.00 83.31 96 SER A C 1
ATOM 704 O O . SER A 1 96 ? -0.364 -6.154 3.317 1.00 83.31 96 SER A O 1
ATOM 706 N N . VAL A 1 97 ? -2.488 -5.879 2.608 1.00 86.69 97 VAL A N 1
ATOM 707 C CA . VAL A 1 97 ? -2.730 -7.276 2.229 1.00 86.69 97 VAL A CA 1
ATOM 708 C C . VAL A 1 97 ? -3.040 -7.414 0.745 1.00 86.69 97 VAL A C 1
ATOM 710 O O . VAL A 1 97 ? -2.554 -8.354 0.123 1.00 86.69 97 VAL A O 1
ATOM 713 N N . LEU A 1 98 ? -3.842 -6.504 0.187 1.00 88.00 98 LEU A N 1
ATOM 714 C CA . LEU A 1 98 ? -4.254 -6.559 -1.214 1.00 88.00 98 LEU A CA 1
ATOM 715 C C . LEU A 1 98 ? -3.110 -6.207 -2.162 1.00 88.00 98 LEU A C 1
ATOM 717 O O . LEU A 1 98 ? -3.014 -6.805 -3.223 1.00 88.00 98 LEU A O 1
ATOM 721 N N . GLY A 1 99 ? -2.231 -5.278 -1.775 1.00 83.56 99 GLY A N 1
ATOM 722 C CA . GLY A 1 99 ? -1.194 -4.770 -2.669 1.00 83.56 99 GLY A CA 1
ATOM 723 C C . GLY A 1 99 ? -1.758 -3.981 -3.865 1.00 83.56 99 GLY A C 1
ATOM 724 O O . GLY A 1 99 ? -2.919 -3.565 -3.846 1.00 83.56 99 GLY A O 1
ATOM 725 N N . PRO A 1 100 ? -0.930 -3.711 -4.892 1.00 80.62 100 PRO A N 1
ATOM 726 C CA . PRO A 1 100 ? -1.376 -3.077 -6.134 1.00 80.62 100 PRO A CA 1
ATOM 727 C C . PRO A 1 100 ? -2.312 -3.987 -6.956 1.00 80.62 100 PRO A C 1
ATOM 729 O O . PRO A 1 100 ? -2.305 -5.205 -6.748 1.00 80.62 100 PRO A O 1
ATOM 732 N N . PRO A 1 101 ? -3.068 -3.429 -7.926 1.00 77.00 101 PRO A N 1
ATOM 733 C CA . PRO A 1 101 ? -3.901 -4.214 -8.840 1.00 77.00 101 PRO A CA 1
ATOM 734 C C . PRO A 1 101 ? -3.128 -5.375 -9.482 1.00 77.00 101 PRO A C 1
ATOM 736 O O . PRO A 1 101 ? -1.978 -5.206 -9.886 1.00 77.00 101 PRO A O 1
ATOM 739 N N . GLY A 1 102 ? -3.745 -6.558 -9.555 1.00 74.56 102 GLY A N 1
ATOM 740 C CA . GLY A 1 102 ? -3.113 -7.775 -10.083 1.00 74.56 102 GLY A CA 1
ATOM 741 C C . GLY A 1 102 ? -2.228 -8.540 -9.087 1.00 74.56 102 GLY A C 1
ATOM 742 O O . GLY A 1 102 ? -1.653 -9.571 -9.440 1.00 74.56 102 GLY A O 1
ATOM 743 N N . SER A 1 103 ? -2.118 -8.080 -7.839 1.00 81.88 103 SER A N 1
ATOM 744 C CA . SER A 1 103 ? -1.431 -8.830 -6.783 1.00 81.88 103 SER A CA 1
ATOM 745 C C . SER A 1 103 ? -2.220 -10.074 -6.376 1.00 81.88 103 SER A C 1
ATOM 747 O O . SER A 1 103 ? -3.421 -10.022 -6.122 1.00 81.88 103 SER A O 1
ATOM 749 N N . TYR A 1 104 ? -1.530 -11.207 -6.246 1.00 83.94 104 TYR A N 1
ATOM 750 C CA . TYR A 1 104 ? -2.165 -12.448 -5.811 1.00 83.94 104 TYR A CA 1
ATOM 751 C C . TYR A 1 104 ? -2.384 -12.472 -4.293 1.00 83.94 104 TYR A C 1
ATOM 753 O O . TYR A 1 104 ? -1.429 -12.532 -3.513 1.00 83.94 104 TYR A O 1
ATOM 761 N N . VAL A 1 105 ? -3.651 -12.525 -3.879 1.00 85.94 105 VAL A N 1
ATOM 762 C CA . VAL A 1 105 ? -4.043 -12.792 -2.491 1.00 85.94 105 VAL A CA 1
ATOM 763 C C . VAL A 1 105 ? -4.435 -14.267 -2.352 1.00 85.94 105 VAL A C 1
ATOM 765 O O . VAL A 1 105 ? -5.399 -14.713 -2.974 1.00 85.94 105 VAL A O 1
ATOM 768 N N . PRO A 1 106 ? -3.734 -15.058 -1.521 1.00 84.81 106 PRO A N 1
ATOM 769 C CA . PRO A 1 106 ? -4.030 -16.477 -1.387 1.00 84.81 106 PRO A CA 1
ATOM 770 C C . PRO A 1 106 ? -5.425 -16.740 -0.813 1.00 84.81 106 PRO A C 1
ATOM 772 O O . PRO A 1 106 ? -5.761 -16.248 0.264 1.00 84.81 106 PRO A O 1
ATOM 775 N N . VAL A 1 107 ? -6.199 -17.620 -1.448 1.00 86.75 107 VAL A N 1
ATOM 776 C CA . VAL A 1 107 ? -7.537 -18.019 -0.972 1.00 86.75 107 VAL A CA 1
ATOM 777 C C . VAL A 1 107 ? -7.428 -19.078 0.137 1.00 86.75 107 VAL A C 1
ATOM 779 O O . VAL A 1 107 ? -7.825 -20.229 -0.010 1.00 86.75 107 VAL A O 1
ATOM 782 N N . ARG A 1 108 ? -6.837 -18.704 1.277 1.00 88.69 108 ARG A N 1
ATOM 783 C CA . ARG A 1 108 ? -6.744 -19.545 2.485 1.00 88.69 108 ARG A CA 1
ATOM 784 C C . ARG A 1 108 ? -7.248 -18.790 3.707 1.00 88.69 108 ARG A C 1
ATOM 786 O O . ARG A 1 108 ? -7.177 -17.568 3.743 1.00 88.69 108 ARG A O 1
ATOM 793 N N . ARG A 1 109 ? -7.683 -19.527 4.732 1.00 88.44 109 ARG A N 1
ATOM 794 C CA . ARG A 1 109 ? -8.466 -19.038 5.887 1.00 88.44 109 ARG A CA 1
ATOM 795 C C . ARG A 1 109 ? -8.084 -17.649 6.450 1.00 88.44 109 ARG A C 1
ATOM 797 O O . ARG A 1 109 ? -8.998 -16.860 6.654 1.00 88.44 109 ARG A O 1
ATOM 804 N N . PRO A 1 110 ? -6.801 -17.293 6.676 1.00 86.81 110 PRO A N 1
ATOM 805 C CA . PRO A 1 110 ? -6.443 -15.961 7.189 1.00 86.81 110 PRO A CA 1
ATOM 806 C C . PRO A 1 110 ? -6.668 -14.806 6.196 1.00 86.81 110 PRO A C 1
ATOM 808 O O . PRO A 1 110 ? -6.772 -13.655 6.604 1.00 86.81 110 PRO A O 1
ATOM 811 N N . TYR A 1 111 ? -6.716 -15.112 4.901 1.00 89.56 111 TYR A N 1
ATOM 812 C CA . TYR A 1 111 ? -6.736 -14.159 3.792 1.00 89.56 111 TYR A CA 1
ATOM 813 C C . TYR A 1 111 ? -8.045 -14.180 2.997 1.00 89.56 111 TYR A C 1
ATOM 815 O O . TYR A 1 111 ? -8.237 -13.326 2.143 1.00 89.56 111 TYR A O 1
ATOM 823 N N . THR A 1 112 ? -8.963 -15.109 3.283 1.00 91.81 112 THR A N 1
ATOM 824 C CA . THR A 1 112 ? -10.220 -15.271 2.533 1.00 91.81 112 THR A CA 1
ATOM 825 C C . THR A 1 112 ? -11.043 -13.983 2.469 1.00 91.81 112 THR A C 1
ATOM 827 O O . THR A 1 112 ? -11.565 -13.654 1.411 1.00 91.81 112 THR A O 1
ATOM 830 N N . VAL A 1 113 ? -11.119 -13.225 3.569 1.00 91.94 113 VAL A N 1
ATOM 831 C CA . VAL A 1 113 ? -11.838 -11.939 3.593 1.00 91.94 113 VAL A CA 1
ATOM 832 C C . VAL A 1 113 ? -11.174 -10.923 2.665 1.00 91.94 113 VAL A C 1
ATOM 834 O O . VAL A 1 113 ? -11.859 -10.260 1.898 1.00 91.94 113 VAL A O 1
ATOM 837 N N . TYR A 1 114 ? -9.845 -10.840 2.678 1.00 90.88 114 TYR A N 1
ATOM 838 C CA . TYR A 1 114 ? -9.106 -9.938 1.796 1.00 90.88 114 TYR A CA 1
ATOM 839 C C . TYR A 1 114 ? -9.234 -10.357 0.330 1.00 90.88 114 TYR A C 1
ATOM 841 O O . TYR A 1 114 ? -9.469 -9.507 -0.516 1.00 90.88 114 TYR A O 1
ATOM 849 N N . ALA A 1 115 ? -9.173 -11.655 0.026 1.00 89.88 115 ALA A N 1
ATOM 850 C CA . ALA A 1 115 ? -9.409 -12.154 -1.327 1.00 89.88 115 ALA A CA 1
ATOM 851 C C . ALA A 1 115 ? -10.812 -11.770 -1.834 1.00 89.88 115 ALA A C 1
ATOM 853 O O . ALA A 1 115 ? -10.948 -11.298 -2.957 1.00 89.88 115 ALA A O 1
ATOM 854 N N . ALA A 1 116 ? -11.843 -11.895 -0.990 1.00 91.62 116 ALA A N 1
ATOM 855 C CA . ALA A 1 116 ? -13.198 -11.468 -1.335 1.00 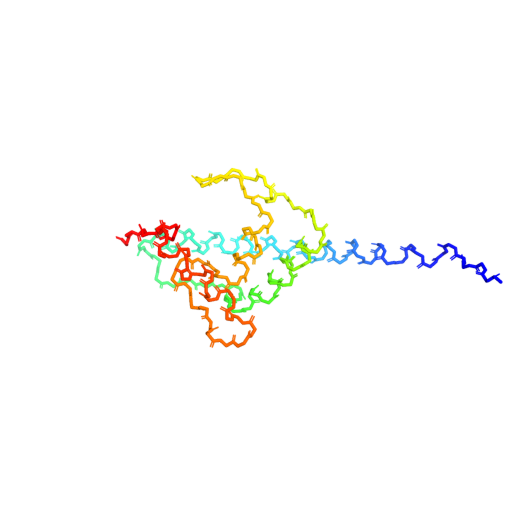91.62 116 ALA A CA 1
ATOM 856 C C . ALA A 1 116 ? -13.294 -9.950 -1.561 1.00 91.62 116 ALA A C 1
ATOM 858 O O . ALA A 1 116 ? -13.913 -9.518 -2.526 1.00 91.62 116 ALA A O 1
ATOM 859 N N . ILE A 1 117 ? -12.655 -9.138 -0.710 1.00 91.12 117 ILE A N 1
ATOM 860 C CA . ILE A 1 117 ? -12.611 -7.679 -0.890 1.00 91.12 117 ILE A CA 1
ATOM 861 C C . ILE A 1 117 ? -11.905 -7.315 -2.201 1.00 91.12 117 ILE A C 1
ATOM 863 O O . ILE A 1 117 ? -12.419 -6.484 -2.940 1.00 91.12 117 ILE A O 1
ATOM 867 N N . GLY A 1 118 ? -10.769 -7.947 -2.511 1.00 88.81 118 GLY A N 1
ATOM 868 C CA . GLY A 1 118 ? -10.045 -7.730 -3.765 1.00 88.81 118 GLY A CA 1
ATOM 869 C C . GLY A 1 118 ? -10.923 -7.995 -4.988 1.00 88.81 118 GLY A C 1
ATOM 870 O O . GLY A 1 118 ? -11.031 -7.131 -5.852 1.00 88.81 118 GLY A O 1
ATOM 871 N N . LEU A 1 119 ? -11.643 -9.122 -4.997 1.00 87.06 119 LEU A N 1
ATOM 872 C CA . LEU A 1 119 ? -12.594 -9.457 -6.063 1.00 87.06 119 LEU A CA 1
ATOM 873 C C . LEU A 1 119 ? -13.714 -8.416 -6.204 1.00 87.06 119 LEU A C 1
ATOM 875 O O . LEU A 1 119 ? -14.056 -8.027 -7.314 1.00 87.06 119 LEU A O 1
ATOM 879 N N . LEU A 1 120 ? -14.272 -7.931 -5.090 1.00 89.25 120 LEU A N 1
ATOM 880 C CA . LEU A 1 120 ? -15.313 -6.897 -5.120 1.00 89.25 120 LEU A CA 1
ATOM 881 C C . LEU A 1 120 ? -14.788 -5.561 -5.668 1.00 89.25 120 LEU A C 1
ATOM 883 O O . LEU A 1 120 ? -15.505 -4.868 -6.385 1.00 89.25 120 LEU A O 1
ATOM 887 N N . VAL A 1 121 ? -13.548 -5.195 -5.336 1.00 85.81 121 VAL A N 1
ATOM 888 C CA . VAL A 1 121 ? -12.893 -3.971 -5.828 1.00 85.81 121 VAL A CA 1
ATOM 889 C C . VAL A 1 121 ? -12.596 -4.061 -7.328 1.00 85.81 121 VAL A C 1
ATOM 891 O O . VAL A 1 121 ? -12.759 -3.069 -8.045 1.00 85.81 121 VAL A O 1
ATOM 894 N N . GLU A 1 122 ? -12.178 -5.234 -7.807 1.00 83.00 122 GLU A N 1
ATOM 895 C CA . GLU A 1 122 ? -11.974 -5.505 -9.233 1.00 83.00 122 GLU A CA 1
ATOM 896 C C . GLU A 1 122 ? -13.296 -5.422 -10.007 1.00 83.00 122 GLU A C 1
ATOM 898 O O . GLU A 1 122 ? -13.388 -4.656 -10.966 1.00 83.00 122 GLU A O 1
ATOM 903 N N . GLU A 1 123 ? -14.341 -6.112 -9.542 1.00 84.19 123 GLU A N 1
ATOM 904 C CA . GLU A 1 123 ? -15.665 -6.122 -10.183 1.00 84.19 123 GLU A CA 1
ATOM 905 C C . GLU A 1 123 ? -16.307 -4.725 -10.223 1.00 84.19 123 GLU A C 1
ATOM 907 O O . GLU A 1 123 ? -16.960 -4.346 -11.192 1.00 84.19 123 GLU A O 1
ATOM 912 N N . ALA A 1 124 ? -16.076 -3.906 -9.192 1.00 80.69 124 ALA A N 1
ATOM 913 C CA . ALA A 1 124 ? -16.566 -2.531 -9.135 1.00 80.69 124 ALA A CA 1
ATOM 914 C C . ALA A 1 124 ? -15.849 -1.568 -10.108 1.00 80.69 124 ALA A C 1
ATOM 916 O O . ALA A 1 124 ? -16.136 -0.368 -10.100 1.00 80.69 124 ALA A O 1
ATOM 917 N N . GLY A 1 125 ? -14.878 -2.038 -10.903 1.00 72.38 125 GLY A N 1
ATOM 918 C CA . GLY A 1 125 ? -14.069 -1.189 -11.786 1.00 72.38 125 GLY A CA 1
ATOM 919 C C . GLY A 1 125 ? -13.195 -0.187 -11.018 1.00 72.38 125 GLY A C 1
ATOM 920 O O . GLY A 1 125 ? -12.765 0.839 -11.556 1.00 72.38 125 GLY A O 1
ATOM 921 N N . MET A 1 126 ? -12.958 -0.445 -9.729 1.00 66.31 126 MET A N 1
ATOM 922 C CA . MET A 1 126 ? -12.139 0.405 -8.864 1.00 66.31 126 MET A CA 1
ATOM 923 C C . MET A 1 126 ? -10.659 0.008 -8.910 1.00 66.31 126 MET A C 1
ATOM 925 O O . MET A 1 126 ? -9.801 0.861 -8.681 1.00 66.31 126 MET A O 1
ATOM 929 N N . GLY A 1 127 ? -10.354 -1.235 -9.294 1.00 57.66 127 GLY A N 1
ATOM 930 C CA . GLY A 1 127 ? -9.027 -1.656 -9.742 1.00 57.66 127 GLY A CA 1
ATOM 931 C C . GLY A 1 127 ? -8.777 -1.146 -11.158 1.00 57.66 127 GLY A C 1
ATOM 932 O O . GLY A 1 127 ? -9.201 -1.764 -12.127 1.00 57.66 127 GLY A O 1
ATOM 933 N N . GLY A 1 128 ? -8.154 0.025 -11.289 1.00 50.00 128 GLY A N 1
ATOM 934 C CA . GLY A 1 128 ? -7.884 0.626 -12.591 1.00 50.00 128 GLY A CA 1
ATOM 935 C C . GLY A 1 128 ? -7.151 -0.333 -13.531 1.00 50.00 128 GLY A C 1
ATOM 936 O O . GLY A 1 128 ? -6.018 -0.730 -13.266 1.00 50.00 128 GLY A O 1
ATOM 937 N N . VAL A 1 129 ? -7.798 -0.627 -14.658 1.00 42.72 129 VAL A N 1
ATOM 938 C CA . VAL A 1 129 ? -7.163 -1.025 -15.913 1.00 42.72 129 VAL A CA 1
ATOM 939 C C . VAL A 1 129 ? -6.280 0.146 -16.351 1.00 42.72 129 VAL A C 1
ATOM 941 O O . VAL A 1 129 ? -6.744 1.100 -16.971 1.00 42.72 129 VAL A O 1
ATOM 944 N N . GLY A 1 130 ? -5.013 0.112 -15.951 1.00 34.75 130 GLY A N 1
ATOM 945 C CA . GLY A 1 130 ? -3.949 0.865 -16.600 1.00 34.75 130 GLY A CA 1
ATOM 946 C C . GLY A 1 130 ? -3.381 -0.027 -17.690 1.00 34.75 130 GLY A C 1
ATOM 947 O O . GLY A 1 130 ? -2.767 -1.044 -17.377 1.00 34.75 130 GLY A O 1
ATOM 948 N N . GLY A 1 131 ? -3.655 0.316 -18.948 1.00 32.31 131 GLY A N 1
ATOM 949 C CA . GLY A 1 131 ? -2.990 -0.302 -20.087 1.00 32.31 131 GLY A CA 1
ATOM 950 C C . GLY A 1 131 ? -1.473 -0.213 -19.927 1.00 32.31 131 GLY A C 1
ATOM 951 O O . GLY A 1 131 ? -0.957 0.787 -19.423 1.00 32.31 131 GLY A O 1
ATOM 952 N N . TRP A 1 132 ? -0.807 -1.295 -20.317 1.00 35.16 132 TRP A N 1
ATOM 953 C CA . TRP A 1 132 ? 0.608 -1.272 -20.662 1.00 35.16 132 TRP A CA 1
ATOM 954 C C . TRP A 1 132 ? 0.849 -0.288 -21.807 1.00 35.16 132 TRP A C 1
ATOM 956 O O . TRP A 1 132 ? -0.029 -0.219 -22.701 1.00 35.16 132 TRP A O 1
#

pLDDT: mean 77.05, std 17.99, range [32.31, 94.94]

Foldseek 3Di:
DDDDDPPVPVPVVVVVVVVVVVCVVVVVLVVVQVVVVVVLVPDPPRDDDDGPDPPVVVLVVVLVVLVVCLVVVDDPQAQDQDPVGGDHSVNSVLCSQLPAQPDDHDCDDVRVVSVVVNVVCVVVCVRPPDDD

Organism: NCBI:txid1978157